Protein AF-R9T7N8-F1 (afdb_monomer_lite)

Organism: Methanomassiliicoccus intestinalis (strain Issoire-Mx1) (NCBI:txid1295009)

pLDDT: mean 78.51, std 15.09, range [36.84, 90.38]

Sequence (87 aa):
MSFEDLLLKTLKLIKDSDVPLDRKSLVSMIDCGEDNEILTNVFKYIEDERLADYFLRGYVLSPLGRDYLKRSKMFSGKQARLDFLGD

Foldseek 3Di:
DDLVVLLLLLLVVLVPDPDFAAPVNSCVVSVPPPPPPSNVVSVVCCVVVVQWDCPPRGTHGDPNVVVVNVVVVVCVVDDDDDDPPDD

Secondary structure (DSSP, 8-state):
--HHHHHHHHHHHHHH-SSPBPHHHHHHHHT--TT-HHHHHHHHHHHHTTSEEEETTEEEE-HHHHHHHHHHHHHTSS---SSSS--

Radius of gyration: 12.87 Å; chains: 1; bounding box: 34×25×32 Å

Structure (mmCIF, N/CA/C/O backbone):
data_AF-R9T7N8-F1
#
_entry.id   AF-R9T7N8-F1
#
loop_
_atom_site.group_PDB
_atom_site.id
_atom_site.type_symbol
_atom_site.label_atom_id
_atom_site.label_alt_id
_atom_site.label_comp_id
_atom_site.label_asym_id
_atom_site.label_entity_id
_atom_site.label_seq_id
_atom_site.pdbx_PDB_ins_code
_atom_site.Cartn_x
_atom_site.Cartn_y
_atom_site.Cartn_z
_atom_site.occupancy
_atom_site.B_iso_or_equiv
_atom_site.auth_seq_id
_atom_site.auth_comp_id
_atom_site.auth_asym_id
_atom_site.auth_atom_id
_atom_site.pdbx_PDB_model_num
ATOM 1 N N . MET A 1 1 ? -2.841 13.943 10.646 1.00 66.00 1 MET A N 1
ATOM 2 C CA . MET A 1 1 ? -3.247 12.939 9.639 1.00 66.00 1 MET A CA 1
ATOM 3 C C . MET A 1 1 ? -3.240 11.582 10.325 1.00 66.00 1 MET A C 1
ATOM 5 O O . MET A 1 1 ? -2.309 11.347 11.087 1.00 66.00 1 MET A O 1
ATOM 9 N N . SER A 1 2 ? -4.279 10.758 10.172 1.00 82.94 2 SER A N 1
ATOM 10 C CA . SER A 1 2 ? -4.353 9.456 10.856 1.00 82.94 2 SER A CA 1
ATOM 11 C C . SER A 1 2 ? -3.595 8.360 10.093 1.00 82.94 2 SER A C 1
ATOM 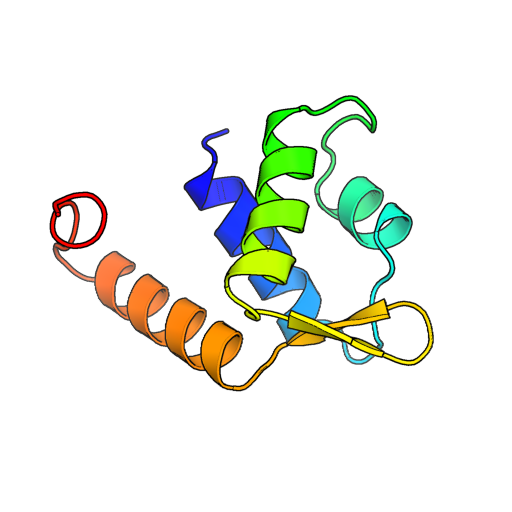13 O O . SER A 1 2 ? -3.275 8.532 8.915 1.00 82.94 2 SER A O 1
ATOM 15 N N . PHE A 1 3 ? -3.312 7.231 10.755 1.00 84.69 3 PHE A N 1
ATOM 16 C CA . PHE A 1 3 ? -2.723 6.049 10.110 1.00 84.69 3 PHE A CA 1
ATOM 17 C C . PHE A 1 3 ? -3.574 5.564 8.930 1.00 84.69 3 PHE A C 1
ATOM 19 O O . PHE A 1 3 ? -3.050 5.322 7.848 1.00 84.69 3 PHE A O 1
ATOM 26 N N . GLU A 1 4 ? -4.892 5.488 9.118 1.00 84.25 4 GLU A N 1
ATOM 27 C CA . GLU A 1 4 ? -5.831 5.022 8.095 1.00 84.25 4 GLU A CA 1
ATOM 28 C C . GLU A 1 4 ? -5.878 5.972 6.888 1.00 84.25 4 GLU A C 1
ATOM 30 O O . GLU A 1 4 ? -5.856 5.521 5.743 1.00 84.25 4 GLU A O 1
ATOM 35 N N . ASP A 1 5 ? -5.839 7.289 7.124 1.00 84.50 5 ASP A N 1
ATOM 36 C CA . ASP A 1 5 ? -5.750 8.278 6.042 1.00 84.50 5 ASP A CA 1
ATOM 37 C C . ASP A 1 5 ? -4.472 8.098 5.217 1.00 84.50 5 ASP A C 1
ATOM 39 O O . ASP A 1 5 ? -4.514 8.167 3.986 1.00 84.50 5 ASP A O 1
ATOM 43 N N . LEU A 1 6 ? -3.333 7.868 5.884 1.00 87.31 6 LEU A N 1
ATOM 44 C CA . LEU A 1 6 ? -2.050 7.636 5.220 1.00 87.31 6 LEU A CA 1
ATOM 45 C C . LEU A 1 6 ? -2.073 6.332 4.432 1.00 87.31 6 LEU A C 1
ATOM 47 O O . LEU A 1 6 ? -1.729 6.346 3.256 1.00 87.31 6 LEU A O 1
ATOM 51 N N . LEU A 1 7 ? -2.548 5.241 5.029 1.00 88.88 7 LEU A N 1
ATOM 52 C CA . LEU A 1 7 ? -2.686 3.948 4.366 1.00 88.88 7 LEU A CA 1
ATOM 53 C C . LEU A 1 7 ? -3.533 4.056 3.096 1.00 88.88 7 LEU A C 1
ATOM 55 O O . LEU A 1 7 ? -3.097 3.657 2.015 1.00 88.88 7 LEU A O 1
ATOM 59 N N . LEU A 1 8 ? -4.721 4.655 3.193 1.00 88.75 8 LEU A N 1
ATOM 60 C CA . LEU A 1 8 ? -5.610 4.825 2.047 1.00 88.75 8 LEU A CA 1
ATOM 61 C C . LEU A 1 8 ? -5.012 5.743 0.982 1.00 88.75 8 LEU A C 1
ATOM 63 O O . LEU A 1 8 ? -5.194 5.481 -0.208 1.00 88.75 8 LEU A O 1
ATOM 67 N N . LYS A 1 9 ? -4.310 6.809 1.381 1.00 88.62 9 LYS A N 1
ATOM 68 C CA . LYS A 1 9 ? -3.618 7.704 0.446 1.00 88.62 9 LYS A CA 1
ATOM 69 C C . LYS A 1 9 ? -2.498 6.958 -0.284 1.00 88.62 9 LYS A C 1
ATOM 71 O O . LYS A 1 9 ? -2.462 7.013 -1.509 1.00 88.62 9 LYS A O 1
ATOM 76 N N . THR A 1 10 ? -1.660 6.205 0.429 1.00 89.75 10 THR A N 1
ATOM 77 C CA . THR A 1 10 ? -0.572 5.396 -0.145 1.00 89.75 10 THR A CA 1
ATOM 78 C C . THR A 1 10 ? -1.104 4.355 -1.124 1.00 89.75 10 THR A C 1
ATOM 80 O O . THR A 1 10 ? -0.660 4.301 -2.267 1.00 89.75 10 THR A O 1
ATOM 83 N N . LEU A 1 11 ? -2.107 3.567 -0.727 1.00 90.06 11 LEU A N 1
ATOM 84 C CA . LEU A 1 11 ? -2.695 2.542 -1.593 1.00 90.06 11 LEU A CA 1
ATOM 85 C C . LEU A 1 11 ? -3.357 3.145 -2.839 1.00 90.06 11 LEU A C 1
ATOM 87 O O . LEU A 1 11 ? -3.267 2.564 -3.919 1.00 90.06 11 LEU A O 1
ATOM 91 N N . LYS A 1 12 ? -4.003 4.313 -2.717 1.00 90.00 12 LYS A N 1
ATOM 92 C CA . LYS A 1 12 ? -4.542 5.043 -3.875 1.00 90.00 12 LYS A CA 1
ATOM 93 C C . LYS A 1 12 ? -3.434 5.505 -4.813 1.00 90.00 12 LYS A C 1
ATOM 95 O O . LYS A 1 12 ? -3.572 5.288 -6.004 1.00 90.00 12 LYS A O 1
ATOM 100 N N . LEU A 1 13 ? -2.341 6.070 -4.299 1.00 90.19 13 LEU A N 1
ATOM 101 C CA . LEU A 1 13 ? -1.203 6.481 -5.130 1.00 90.19 13 LEU A CA 1
ATOM 102 C C . LEU A 1 13 ? -0.621 5.301 -5.911 1.00 90.19 13 LEU A C 1
ATOM 104 O O . LEU A 1 13 ? -0.409 5.415 -7.110 1.00 90.19 13 LEU A O 1
ATOM 108 N N . ILE A 1 14 ? -0.439 4.153 -5.255 1.00 89.31 14 ILE A N 1
ATOM 109 C CA . ILE A 1 14 ? 0.021 2.922 -5.914 1.00 89.31 14 ILE A CA 1
ATOM 110 C C . ILE A 1 14 ? -0.979 2.468 -6.989 1.00 89.31 14 ILE A C 1
ATOM 112 O O . ILE A 1 14 ? -0.577 1.995 -8.045 1.00 89.31 14 ILE A O 1
ATOM 116 N N . LYS A 1 15 ? -2.286 2.599 -6.733 1.00 88.50 15 LYS A N 1
ATOM 117 C CA . LYS A 1 15 ? -3.341 2.217 -7.681 1.00 88.50 15 LYS A CA 1
ATOM 118 C C . LYS A 1 15 ? -3.406 3.129 -8.909 1.00 88.50 15 LYS A C 1
ATOM 120 O O . LYS A 1 15 ? -3.624 2.636 -10.009 1.00 88.50 15 LYS A O 1
ATOM 125 N N . ASP A 1 16 ? -3.358 4.438 -8.683 1.00 87.06 16 ASP A N 1
ATOM 126 C CA . ASP A 1 16 ? -3.491 5.470 -9.714 1.00 87.06 16 ASP A CA 1
ATOM 127 C C . ASP A 1 16 ? -2.188 5.658 -10.503 1.00 87.06 16 ASP A C 1
ATOM 129 O O . ASP A 1 16 ? -2.192 6.317 -11.537 1.00 87.06 16 ASP A O 1
ATOM 133 N N . SER A 1 17 ? -1.075 5.078 -10.045 1.00 83.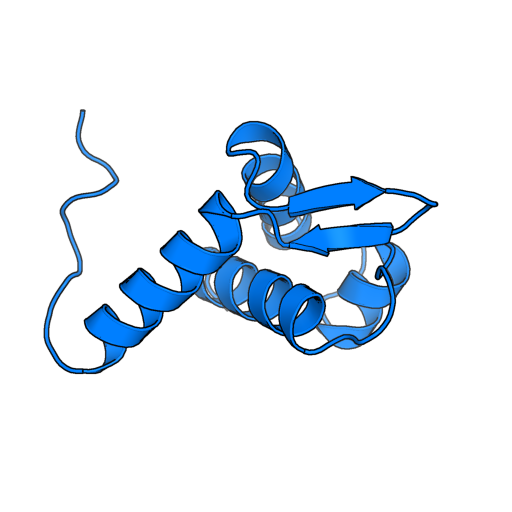44 17 SER A N 1
ATOM 134 C CA . SER A 1 17 ? 0.166 5.085 -10.804 1.00 83.44 17 SER A CA 1
ATOM 135 C C . SER A 1 17 ? 0.177 3.992 -11.867 1.00 83.44 17 SER A C 1
ATOM 137 O O . SER A 1 17 ? 0.050 2.806 -11.568 1.00 83.44 17 SER A O 1
ATOM 139 N N . ASP A 1 18 ? 0.408 4.395 -13.115 1.00 77.38 18 ASP A N 1
ATOM 140 C CA . ASP A 1 18 ? 0.682 3.481 -14.229 1.00 77.38 18 ASP A CA 1
ATOM 141 C C . ASP A 1 18 ? 2.046 2.775 -14.104 1.00 77.38 18 ASP A C 1
ATOM 143 O O . ASP A 1 18 ? 2.342 1.842 -14.853 1.00 77.38 18 ASP A O 1
ATOM 147 N N . VAL A 1 19 ? 2.893 3.215 -13.165 1.00 83.31 19 VAL A N 1
ATOM 148 C CA . VAL A 1 19 ? 4.233 2.671 -12.924 1.00 83.31 19 VAL A CA 1
ATOM 149 C C . VAL A 1 19 ? 4.394 2.222 -11.467 1.00 83.31 19 VAL A C 1
ATOM 151 O O . VAL A 1 19 ? 3.812 2.824 -10.568 1.00 83.31 19 VAL A O 1
ATOM 154 N N . PRO A 1 20 ? 5.209 1.188 -11.188 1.00 86.06 20 PRO A N 1
ATOM 155 C CA . PRO A 1 20 ? 5.546 0.828 -9.816 1.00 86.06 20 PRO A CA 1
ATOM 156 C C . PRO A 1 20 ? 6.216 2.008 -9.099 1.00 86.06 20 PRO A C 1
ATOM 158 O O . PRO A 1 20 ? 7.246 2.509 -9.553 1.00 86.06 20 PRO A O 1
ATOM 161 N N . LEU A 1 21 ? 5.651 2.437 -7.968 1.00 88.38 21 LEU A N 1
ATOM 162 C CA . LEU A 1 21 ? 6.193 3.549 -7.182 1.00 88.38 21 LEU A CA 1
ATOM 163 C C . LEU A 1 21 ? 7.089 3.030 -6.065 1.00 88.38 21 LEU A C 1
ATOM 165 O O . LEU A 1 21 ? 6.651 2.250 -5.222 1.00 88.38 21 LEU A O 1
ATOM 169 N N . ASP A 1 22 ? 8.338 3.476 -6.020 1.00 88.50 22 ASP A N 1
ATOM 170 C CA . ASP A 1 22 ? 9.229 3.165 -4.909 1.00 88.50 22 ASP A CA 1
ATOM 171 C C . ASP A 1 22 ? 8.853 3.951 -3.638 1.00 88.50 22 ASP A C 1
ATOM 173 O O . ASP A 1 22 ? 8.084 4.919 -3.659 1.00 88.50 22 ASP A O 1
ATOM 177 N N . ARG A 1 23 ? 9.424 3.542 -2.501 1.00 85.19 23 ARG A N 1
ATOM 178 C CA . ARG A 1 23 ? 9.136 4.155 -1.200 1.00 85.19 23 ARG A CA 1
ATOM 179 C C . ARG A 1 23 ? 9.448 5.655 -1.171 1.00 85.19 23 ARG A C 1
ATOM 181 O O . ARG A 1 23 ? 8.669 6.398 -0.586 1.00 85.19 23 ARG A O 1
ATOM 188 N N . LYS A 1 24 ? 10.535 6.116 -1.804 1.00 85.31 24 LYS A N 1
ATOM 189 C CA . LYS A 1 24 ? 10.895 7.545 -1.823 1.00 85.31 24 LYS A CA 1
ATOM 190 C C . LYS A 1 24 ? 9.896 8.348 -2.643 1.00 85.31 24 LYS A C 1
ATOM 192 O O . LYS A 1 24 ? 9.462 9.405 -2.194 1.00 85.31 24 LYS A O 1
ATOM 197 N N . SER A 1 25 ? 9.488 7.821 -3.796 1.00 88.19 25 SER A N 1
ATOM 198 C CA . SER A 1 25 ? 8.447 8.439 -4.622 1.00 88.19 25 SER A CA 1
ATOM 199 C C . SER A 1 25 ? 7.132 8.581 -3.851 1.00 88.19 25 SER A C 1
ATOM 201 O O . SER A 1 25 ? 6.542 9.659 -3.836 1.00 88.19 25 SER A O 1
ATOM 203 N N . LEU A 1 26 ? 6.705 7.537 -3.130 1.00 87.75 26 LEU A N 1
ATOM 204 C CA . LEU A 1 26 ? 5.494 7.587 -2.302 1.00 87.75 26 LEU A CA 1
ATOM 205 C C . LEU A 1 26 ? 5.611 8.598 -1.158 1.00 87.75 26 LEU A C 1
ATOM 207 O O . LEU A 1 26 ? 4.692 9.386 -0.957 1.00 87.75 26 LEU A O 1
ATOM 211 N N . VAL A 1 27 ? 6.737 8.622 -0.440 1.00 87.12 27 VAL A N 1
ATOM 212 C CA . VAL A 1 27 ? 6.988 9.598 0.636 1.00 87.12 27 VAL A CA 1
ATOM 213 C C . VAL A 1 27 ? 6.910 11.030 0.100 1.00 87.12 27 VAL A C 1
ATOM 215 O O . VAL A 1 27 ? 6.189 11.856 0.660 1.00 87.12 27 VAL A O 1
ATOM 218 N N . SER A 1 28 ? 7.561 11.297 -1.037 1.00 86.50 28 SER A N 1
ATOM 219 C CA . SER A 1 28 ? 7.543 12.609 -1.687 1.00 86.50 28 SER A CA 1
ATOM 220 C C . SER A 1 28 ? 6.137 13.023 -2.139 1.00 86.50 28 SER A C 1
ATOM 222 O O . SER A 1 28 ? 5.749 14.169 -1.933 1.00 86.50 28 SER A O 1
ATOM 224 N N . MET A 1 29 ? 5.337 12.104 -2.692 1.00 87.06 29 MET A N 1
ATOM 225 C CA . MET A 1 29 ? 3.960 12.391 -3.130 1.00 87.06 29 MET A CA 1
ATOM 226 C C . MET A 1 29 ? 2.971 12.568 -1.975 1.00 87.06 29 MET A C 1
ATOM 228 O O . MET A 1 29 ? 1.973 13.283 -2.093 1.00 87.06 29 MET A O 1
ATOM 232 N N . ILE A 1 30 ? 3.196 11.880 -0.857 1.00 85.31 30 ILE A N 1
ATOM 233 C CA . ILE A 1 30 ? 2.332 11.980 0.320 1.00 85.31 30 ILE A CA 1
ATOM 234 C C . ILE A 1 30 ? 2.545 13.321 1.036 1.00 85.31 30 ILE A C 1
ATOM 236 O O . ILE A 1 30 ? 1.621 13.749 1.737 1.00 85.31 30 ILE A O 1
ATOM 240 N N . ASP A 1 31 ? 3.681 13.984 0.785 1.00 79.75 31 ASP A N 1
ATOM 241 C CA . ASP A 1 31 ? 4.143 15.210 1.449 1.00 79.75 31 ASP A CA 1
ATOM 242 C C . ASP A 1 31 ? 4.160 15.043 2.974 1.00 79.75 31 ASP A C 1
ATOM 244 O O . ASP A 1 31 ? 3.708 15.870 3.763 1.00 79.75 31 ASP A O 1
ATOM 248 N N . CYS A 1 32 ? 4.610 13.864 3.397 1.00 69.62 32 CYS A N 1
ATOM 249 C CA . CYS A 1 32 ? 4.950 13.585 4.779 1.00 69.62 32 CYS A CA 1
ATOM 250 C C . CYS A 1 32 ? 6.468 13.524 4.844 1.00 69.62 32 CYS A C 1
ATOM 252 O O . CYS A 1 32 ? 7.079 12.852 4.017 1.00 69.62 32 CYS A O 1
ATOM 254 N N . GLY A 1 33 ? 7.071 14.228 5.805 1.00 69.75 33 GLY A N 1
ATOM 255 C CA . GLY A 1 33 ? 8.523 14.194 5.992 1.00 69.75 33 GLY A CA 1
ATOM 256 C C . GLY A 1 33 ? 9.058 12.758 6.048 1.00 69.75 33 GLY A C 1
ATOM 257 O O . GLY A 1 33 ? 8.354 11.853 6.504 1.00 69.75 33 GLY A O 1
ATOM 258 N N . GLU A 1 34 ? 10.291 12.551 5.576 1.00 66.38 34 GLU A N 1
ATOM 259 C CA . GLU A 1 34 ? 10.909 11.218 5.470 1.00 66.38 34 GLU A CA 1
ATOM 260 C C . GLU A 1 34 ? 10.945 10.465 6.816 1.00 66.38 34 GLU A C 1
ATOM 262 O O . GLU A 1 34 ? 10.811 9.242 6.834 1.00 66.38 34 GLU A O 1
ATOM 267 N N . ASP A 1 35 ? 10.996 11.193 7.937 1.00 69.25 35 ASP A N 1
ATOM 268 C CA . ASP A 1 35 ? 10.980 10.665 9.309 1.00 69.25 35 ASP A CA 1
ATOM 269 C C . ASP A 1 35 ? 9.571 10.441 9.895 1.00 69.25 35 ASP A C 1
ATOM 271 O O . ASP A 1 35 ? 9.386 10.364 11.112 1.00 69.25 35 ASP A O 1
ATOM 275 N N . ASN A 1 36 ? 8.532 10.351 9.062 1.00 79.19 36 ASN A N 1
ATOM 276 C CA . ASN A 1 36 ? 7.185 10.088 9.560 1.00 79.19 36 ASN A CA 1
ATOM 277 C C . ASN A 1 36 ? 7.037 8.613 9.986 1.00 79.19 36 ASN A C 1
ATOM 279 O O . ASN A 1 36 ? 6.849 7.713 9.162 1.00 79.19 36 ASN A O 1
ATOM 283 N N . GLU A 1 37 ? 7.086 8.372 11.298 1.00 84.56 37 GLU A N 1
ATOM 284 C CA . GLU A 1 37 ? 6.934 7.043 11.909 1.00 84.56 37 GLU A CA 1
ATOM 285 C C . GLU A 1 37 ? 5.623 6.354 11.495 1.00 84.56 37 GLU A C 1
ATOM 287 O O . GLU A 1 37 ? 5.606 5.159 11.199 1.00 84.56 37 GLU A O 1
ATOM 292 N N . ILE A 1 38 ? 4.531 7.115 11.368 1.00 84.81 38 ILE A N 1
ATOM 293 C CA . ILE A 1 38 ? 3.227 6.586 10.950 1.00 84.81 38 ILE A CA 1
ATOM 294 C C . ILE A 1 38 ? 3.309 6.070 9.514 1.00 84.81 38 ILE A C 1
ATOM 296 O O . ILE A 1 38 ? 2.815 4.985 9.223 1.00 84.81 38 ILE A O 1
ATOM 300 N N . LEU A 1 39 ? 3.963 6.812 8.620 1.00 85.94 39 LEU A N 1
ATOM 301 C CA . LEU A 1 39 ? 4.140 6.392 7.234 1.00 85.94 39 LEU A CA 1
ATOM 302 C C . LEU A 1 39 ? 5.027 5.140 7.130 1.00 85.94 39 LEU A C 1
ATOM 304 O O . LEU A 1 39 ? 4.754 4.250 6.327 1.00 85.94 39 LEU A O 1
ATOM 308 N N . THR A 1 40 ? 6.049 5.028 7.979 1.00 87.62 40 THR A N 1
ATOM 309 C CA . THR A 1 40 ? 6.858 3.806 8.087 1.00 87.62 40 THR A CA 1
ATOM 310 C C . THR A 1 40 ? 6.025 2.609 8.540 1.00 87.62 40 THR A C 1
ATOM 312 O O . THR A 1 40 ? 6.108 1.547 7.922 1.00 87.62 40 THR A O 1
ATOM 315 N N . ASN A 1 41 ? 5.169 2.788 9.547 1.00 89.88 41 ASN A N 1
ATOM 316 C CA . ASN A 1 41 ? 4.237 1.752 9.988 1.00 89.88 41 ASN A CA 1
ATOM 317 C C . ASN A 1 41 ? 3.224 1.389 8.893 1.00 89.88 41 ASN A C 1
ATOM 319 O O . ASN A 1 41 ? 2.870 0.223 8.759 1.00 89.88 41 ASN A O 1
ATOM 323 N N . VAL A 1 42 ? 2.790 2.356 8.078 1.00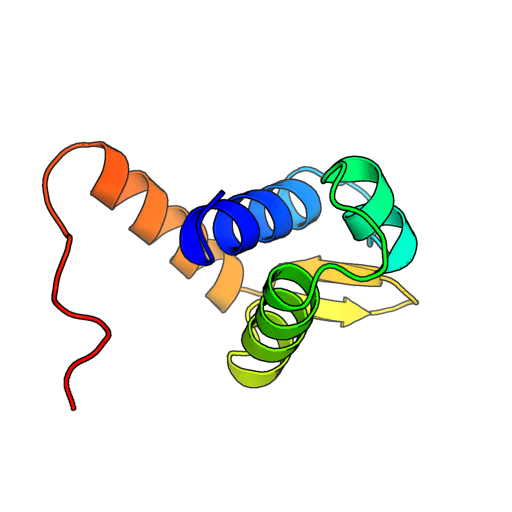 90.06 42 VAL A N 1
ATOM 324 C CA . VAL A 1 42 ? 1.908 2.111 6.926 1.00 90.06 42 VAL A CA 1
ATOM 325 C C . VAL A 1 42 ? 2.589 1.226 5.889 1.00 90.06 42 VAL A C 1
ATOM 327 O O . VAL A 1 42 ? 1.974 0.267 5.435 1.00 90.06 42 VAL A O 1
ATOM 330 N N . PHE A 1 43 ? 3.844 1.502 5.522 1.00 88.06 43 PHE A N 1
ATOM 331 C CA . PHE A 1 43 ? 4.572 0.640 4.585 1.00 88.06 43 PHE A CA 1
ATOM 332 C C . PHE A 1 43 ? 4.714 -0.778 5.124 1.00 88.06 43 PHE A C 1
ATOM 334 O O . PHE A 1 43 ? 4.399 -1.726 4.414 1.00 88.06 43 PHE A O 1
ATOM 341 N N . LYS A 1 44 ? 5.085 -0.910 6.400 1.00 90.06 44 LYS A N 1
ATOM 342 C CA . LYS A 1 44 ? 5.187 -2.214 7.049 1.00 90.06 44 LYS A CA 1
ATOM 343 C C . LYS A 1 44 ? 3.850 -2.959 7.045 1.00 90.06 44 LYS A C 1
ATOM 345 O O . LYS A 1 44 ? 3.813 -4.127 6.697 1.00 90.06 44 LYS A O 1
ATOM 350 N N . TYR A 1 45 ? 2.749 -2.277 7.355 1.00 90.38 45 TYR A N 1
ATOM 351 C CA . TYR A 1 45 ? 1.412 -2.869 7.309 1.00 90.38 45 TYR A CA 1
ATOM 352 C C . TYR A 1 45 ? 1.021 -3.315 5.895 1.00 90.38 45 TYR A C 1
ATOM 354 O O . TYR A 1 45 ? 0.461 -4.389 5.721 1.00 90.38 45 TYR A O 1
ATOM 362 N N . ILE A 1 46 ? 1.343 -2.521 4.868 1.00 89.31 46 ILE A N 1
ATOM 363 C CA . ILE A 1 46 ? 1.112 -2.888 3.463 1.00 89.31 46 ILE A CA 1
ATOM 364 C C . ILE A 1 46 ? 1.876 -4.167 3.092 1.00 89.31 46 ILE A C 1
ATOM 366 O O . ILE A 1 46 ? 1.328 -4.998 2.366 1.00 89.31 46 ILE A O 1
ATOM 370 N N . GLU A 1 47 ? 3.113 -4.314 3.569 1.00 88.44 47 GLU A N 1
ATOM 371 C CA . GLU A 1 47 ? 3.952 -5.495 3.342 1.00 88.44 47 GLU A CA 1
ATOM 372 C C . GLU A 1 47 ? 3.449 -6.717 4.131 1.00 88.44 47 GLU A C 1
ATOM 374 O O . GLU A 1 47 ? 3.252 -7.777 3.535 1.00 88.44 47 GLU A O 1
ATOM 379 N N . ASP A 1 48 ? 3.176 -6.557 5.430 1.00 89.69 48 ASP A N 1
ATOM 380 C CA . ASP A 1 48 ? 2.704 -7.620 6.331 1.00 89.69 48 ASP A CA 1
ATOM 381 C C . ASP A 1 48 ? 1.349 -8.186 5.864 1.00 89.69 48 ASP A C 1
ATOM 383 O O . ASP A 1 48 ? 1.185 -9.399 5.724 1.00 89.69 48 ASP A O 1
ATOM 387 N N . GLU A 1 49 ? 0.402 -7.310 5.517 1.00 88.75 49 GLU A N 1
ATOM 388 C CA . GLU A 1 49 ? -0.928 -7.685 5.012 1.00 88.75 49 GLU A CA 1
ATOM 389 C C . GLU A 1 49 ? -0.935 -8.003 3.509 1.00 88.75 49 GLU A C 1
ATOM 391 O O . GLU A 1 49 ? -1.977 -8.324 2.928 1.00 88.75 49 GLU A O 1
ATOM 396 N N . ARG A 1 50 ? 0.224 -7.897 2.845 1.00 89.81 50 ARG A N 1
ATOM 397 C CA . ARG A 1 50 ? 0.397 -8.150 1.408 1.00 89.81 50 ARG A CA 1
ATOM 398 C C . ARG A 1 50 ? -0.591 -7.356 0.548 1.00 89.81 50 ARG A C 1
ATOM 400 O O . ARG A 1 50 ? -1.117 -7.858 -0.450 1.00 89.81 50 ARG A O 1
ATOM 407 N N . LEU A 1 51 ? -0.867 -6.107 0.926 1.00 89.00 51 LEU A N 1
ATOM 408 C CA . LEU A 1 51 ? -1.766 -5.198 0.199 1.00 89.00 51 LEU A CA 1
ATOM 409 C C . LEU A 1 51 ? -1.115 -4.658 -1.079 1.00 89.00 51 LEU A C 1
ATOM 411 O O . LEU A 1 51 ? -1.807 -4.330 -2.045 1.00 89.00 51 LEU A O 1
ATOM 415 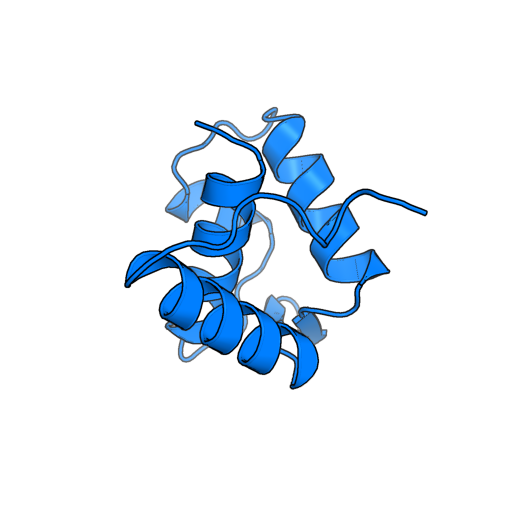N N . ALA A 1 52 ? 0.211 -4.589 -1.110 1.00 88.75 52 ALA A N 1
ATOM 416 C CA . ALA A 1 52 ? 0.979 -4.308 -2.310 1.00 88.75 52 ALA A CA 1
ATOM 417 C C . ALA A 1 52 ? 2.213 -5.208 -2.350 1.00 88.75 52 ALA A C 1
ATOM 419 O O . ALA A 1 52 ? 2.829 -5.478 -1.323 1.00 88.75 52 ALA A O 1
ATOM 420 N N . ASP A 1 53 ? 2.570 -5.652 -3.547 1.00 87.12 53 ASP A N 1
ATOM 421 C CA . ASP A 1 53 ? 3.786 -6.409 -3.799 1.00 87.12 53 ASP A CA 1
ATOM 422 C C . ASP A 1 53 ? 4.877 -5.451 -4.282 1.00 87.12 53 ASP A C 1
ATOM 424 O O . ASP A 1 53 ? 4.635 -4.584 -5.126 1.00 87.12 53 ASP A O 1
ATOM 428 N N . TYR A 1 54 ? 6.093 -5.607 -3.766 1.00 82.88 54 TYR A N 1
ATOM 429 C CA . TYR A 1 54 ? 7.241 -4.839 -4.237 1.00 82.88 54 TYR A CA 1
ATOM 430 C C . TYR A 1 54 ? 7.866 -5.538 -5.453 1.00 82.88 54 TYR A C 1
ATOM 432 O O . TYR A 1 54 ? 8.587 -6.529 -5.320 1.00 82.88 54 TYR A O 1
ATOM 440 N N . PHE A 1 55 ? 7.576 -5.040 -6.656 1.00 76.25 55 PHE A N 1
ATOM 441 C CA . PHE A 1 55 ? 8.012 -5.614 -7.930 1.00 76.25 55 PHE A CA 1
ATOM 442 C C . PHE A 1 55 ? 8.815 -4.601 -8.754 1.00 76.25 55 PHE A C 1
ATOM 444 O O . PHE A 1 55 ? 8.450 -3.433 -8.848 1.00 76.25 55 PHE A O 1
ATOM 451 N N . LEU A 1 56 ? 9.930 -5.038 -9.357 1.00 67.94 56 LEU A N 1
ATOM 452 C CA . LEU A 1 56 ? 10.792 -4.209 -10.223 1.00 67.94 56 LEU A CA 1
ATOM 453 C C . LEU A 1 56 ? 11.134 -2.819 -9.644 1.00 67.94 56 LEU A C 1
ATOM 455 O O . LEU A 1 56 ? 11.203 -1.836 -10.374 1.00 67.94 56 LEU A O 1
ATOM 459 N N . ARG A 1 57 ? 11.425 -2.764 -8.336 1.00 75.12 57 ARG A N 1
ATOM 460 C CA . ARG A 1 57 ? 11.771 -1.548 -7.572 1.00 75.12 57 ARG A CA 1
ATOM 461 C C . ARG A 1 57 ? 10.611 -0.596 -7.256 1.00 75.12 57 ARG A C 1
ATOM 463 O O . ARG A 1 57 ? 10.876 0.546 -6.904 1.00 75.12 57 ARG A O 1
ATOM 470 N N . GLY A 1 58 ? 9.361 -1.044 -7.304 1.00 85.00 58 GLY A N 1
ATOM 471 C CA . GLY A 1 58 ? 8.239 -0.248 -6.813 1.00 85.00 58 GLY A CA 1
ATOM 472 C C . GLY A 1 58 ? 7.094 -1.096 -6.283 1.00 85.00 58 GLY A C 1
ATOM 473 O O . GLY A 1 58 ? 7.019 -2.298 -6.524 1.00 85.00 58 GLY A O 1
ATOM 474 N N . TYR A 1 59 ? 6.199 -0.466 -5.539 1.00 87.75 59 TYR A N 1
ATOM 475 C CA . TYR A 1 59 ? 4.978 -1.092 -5.066 1.00 87.75 59 TYR A CA 1
ATOM 476 C C . TYR A 1 59 ? 3.969 -1.193 -6.203 1.00 87.75 59 TYR A C 1
ATOM 478 O O . TYR A 1 59 ? 3.726 -0.228 -6.929 1.00 87.75 59 TYR A O 1
ATOM 486 N N . VAL A 1 60 ? 3.359 -2.366 -6.317 1.00 87.50 60 VAL A N 1
ATOM 487 C CA . VAL A 1 60 ? 2.239 -2.660 -7.204 1.00 87.50 60 VAL A CA 1
ATOM 488 C C . VAL A 1 6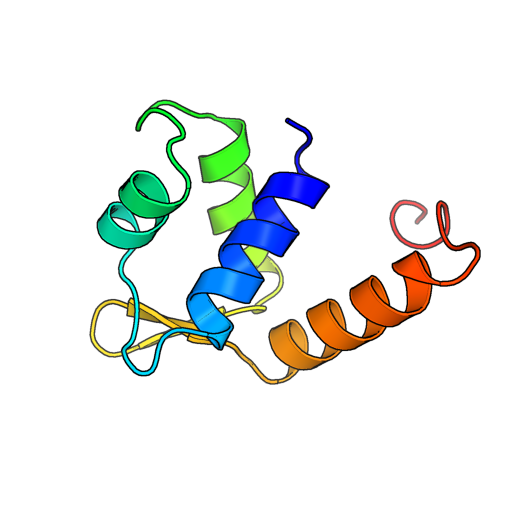0 ? 1.100 -3.191 -6.352 1.00 87.50 60 VAL A C 1
ATOM 490 O O . VAL A 1 60 ? 1.291 -4.057 -5.502 1.00 87.50 60 VAL A O 1
ATOM 493 N N . LEU A 1 61 ? -0.105 -2.672 -6.566 1.00 88.81 61 LEU A N 1
ATOM 494 C CA . LEU A 1 61 ? -1.247 -3.032 -5.738 1.00 88.81 61 LEU A CA 1
ATOM 495 C C . LEU A 1 61 ? -1.643 -4.505 -5.939 1.00 88.81 61 LEU A C 1
ATOM 497 O O . LEU A 1 61 ? -1.944 -4.938 -7.059 1.00 88.81 61 LEU A O 1
ATOM 501 N N . SER A 1 62 ? -1.717 -5.262 -4.846 1.00 89.56 62 SER A N 1
ATOM 502 C CA . SER A 1 62 ? -2.129 -6.663 -4.886 1.00 89.56 62 SER A CA 1
ATOM 503 C C . SER A 1 62 ? -3.656 -6.779 -5.053 1.00 89.56 62 SER A C 1
ATOM 505 O O . SER A 1 62 ? -4.397 -5.794 -4.912 1.00 89.56 62 SER A O 1
ATOM 507 N N . PRO A 1 63 ? -4.195 -7.968 -5.380 1.00 88.25 63 PRO A N 1
ATOM 508 C CA . PRO A 1 63 ? -5.639 -8.206 -5.329 1.00 88.25 63 PRO A CA 1
ATOM 509 C C . PRO A 1 63 ? -6.252 -7.856 -3.962 1.00 88.25 63 PRO A C 1
ATOM 511 O O . PRO A 1 63 ? -7.319 -7.245 -3.922 1.00 88.25 63 PRO A O 1
ATOM 514 N N . LEU A 1 64 ? -5.544 -8.143 -2.861 1.00 88.06 64 LEU A N 1
ATOM 515 C CA . LEU A 1 64 ? -5.987 -7.818 -1.501 1.00 88.06 64 LEU A CA 1
ATOM 516 C C . LEU A 1 64 ? -6.030 -6.306 -1.266 1.00 88.06 64 LEU A C 1
ATOM 518 O O . LEU A 1 64 ? -7.030 -5.801 -0.763 1.00 88.06 64 LEU A O 1
ATOM 522 N N . GLY A 1 65 ? -5.014 -5.556 -1.706 1.00 89.06 65 GLY A N 1
ATOM 523 C CA . GLY A 1 65 ? -5.025 -4.091 -1.618 1.00 89.06 65 GLY A CA 1
ATOM 524 C C . GLY A 1 65 ? -6.136 -3.448 -2.451 1.00 89.06 65 GLY A C 1
ATOM 525 O O . GLY A 1 65 ? -6.742 -2.457 -2.035 1.00 89.06 65 GLY A O 1
ATOM 526 N N . ARG A 1 66 ? -6.466 -4.033 -3.611 1.00 87.12 66 ARG A N 1
ATOM 527 C CA . ARG A 1 66 ? -7.613 -3.605 -4.431 1.00 87.12 66 ARG A CA 1
ATOM 528 C C . ARG A 1 66 ? -8.939 -3.824 -3.716 1.00 87.12 66 ARG A C 1
ATOM 530 O O . ARG A 1 66 ? -9.773 -2.915 -3.716 1.00 87.12 66 ARG A O 1
ATOM 537 N N . ASP A 1 67 ? -9.123 -4.988 -3.104 1.00 88.00 67 ASP A N 1
ATOM 538 C CA . ASP A 1 67 ? -10.320 -5.280 -2.317 1.00 88.00 67 ASP A CA 1
ATOM 539 C C . ASP A 1 67 ? -10.404 -4.413 -1.062 1.00 88.00 67 ASP A C 1
ATOM 541 O O . ASP A 1 67 ? -11.483 -3.900 -0.763 1.00 88.00 67 ASP A O 1
ATOM 545 N N . TYR A 1 68 ? -9.283 -4.164 -0.385 1.00 87.75 68 TYR A N 1
ATOM 546 C CA . TYR A 1 68 ? -9.205 -3.244 0.748 1.00 87.75 68 TYR A CA 1
ATOM 547 C C . TYR A 1 68 ? -9.691 -1.848 0.344 1.00 87.75 68 TYR A C 1
ATOM 549 O O . TYR A 1 68 ? -10.665 -1.348 0.901 1.00 87.75 68 TYR A O 1
ATOM 557 N N . LEU A 1 69 ? -9.127 -1.260 -0.719 1.00 86.31 69 LEU A N 1
ATOM 558 C CA . LEU A 1 69 ? -9.568 0.042 -1.235 1.00 86.31 69 LEU A CA 1
ATOM 559 C C . LEU A 1 69 ? -11.049 0.060 -1.636 1.00 86.31 69 LEU A C 1
ATOM 561 O O . LEU A 1 69 ? -11.725 1.077 -1.461 1.00 86.31 69 LEU A O 1
ATOM 565 N N . LYS A 1 70 ? -11.561 -1.036 -2.204 1.00 84.25 70 LYS A N 1
ATOM 566 C CA . LYS A 1 70 ? -12.971 -1.159 -2.591 1.00 84.25 70 LYS A CA 1
ATOM 567 C C . LYS A 1 70 ? -13.882 -1.171 -1.362 1.00 84.25 70 LYS A C 1
ATOM 569 O O . LYS A 1 70 ? -14.879 -0.449 -1.357 1.00 84.25 70 LYS A O 1
ATOM 574 N N . ARG A 1 71 ? -13.520 -1.921 -0.317 1.00 78.62 71 ARG A N 1
ATOM 575 C CA . ARG A 1 71 ? -14.244 -1.972 0.963 1.00 78.62 71 ARG A CA 1
ATOM 576 C C . ARG A 1 71 ? -14.185 -0.627 1.684 1.00 78.62 71 ARG A C 1
ATOM 578 O O . ARG A 1 71 ? -15.230 -0.099 2.046 1.00 78.62 71 ARG A O 1
ATOM 585 N N . SER A 1 72 ? -13.017 0.006 1.769 1.00 72.69 72 SER A N 1
ATOM 586 C CA . SER A 1 72 ? -12.866 1.336 2.377 1.00 72.69 72 SER A CA 1
ATOM 587 C C . SER A 1 72 ? -13.650 2.425 1.633 1.00 72.69 72 SER A C 1
ATOM 589 O O . SER A 1 72 ? -14.213 3.318 2.262 1.00 72.69 72 SER A O 1
ATOM 591 N N . LYS A 1 73 ? -13.774 2.345 0.297 1.00 61.03 73 LYS A N 1
ATOM 592 C CA . LYS A 1 73 ? -14.676 3.229 -0.470 1.00 61.03 73 LYS A CA 1
ATOM 59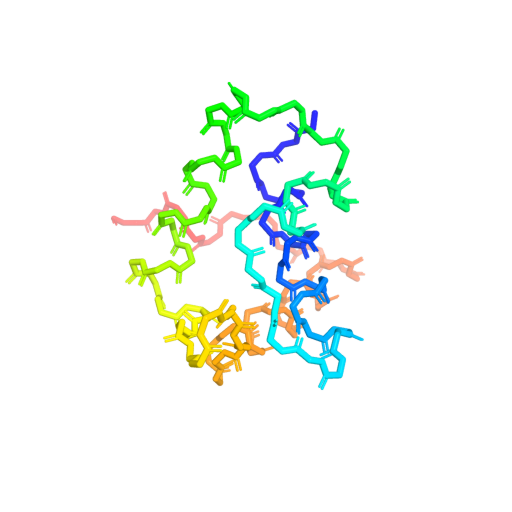3 C C . LYS A 1 73 ? -16.153 2.982 -0.156 1.00 61.03 73 LYS A C 1
ATOM 595 O O . LYS A 1 73 ? -16.917 3.942 -0.113 1.00 61.03 73 LYS A O 1
ATOM 600 N N . MET A 1 74 ? -16.549 1.732 0.078 1.00 51.03 74 MET A N 1
ATOM 601 C CA . MET A 1 74 ? -17.902 1.382 0.526 1.00 51.03 74 MET A CA 1
ATOM 602 C C . MET A 1 74 ? -18.210 1.972 1.913 1.00 51.03 74 MET A C 1
ATOM 604 O O . MET A 1 74 ? -19.313 2.467 2.134 1.00 51.03 74 MET A O 1
ATOM 608 N N . PHE A 1 75 ? -17.218 2.037 2.805 1.00 49.03 75 PHE A N 1
ATOM 609 C CA . PHE A 1 75 ? -17.370 2.605 4.150 1.00 49.03 75 PHE A CA 1
ATOM 610 C C . PHE A 1 75 ? -17.408 4.138 4.207 1.00 49.03 75 PHE A C 1
ATOM 612 O O . PHE A 1 75 ? -17.952 4.699 5.157 1.00 49.03 75 PHE A O 1
ATOM 619 N N . SER A 1 76 ? -16.953 4.827 3.156 1.00 45.88 76 SER A N 1
ATOM 620 C CA . SER A 1 76 ? -17.121 6.282 3.010 1.00 45.88 76 SER A CA 1
ATOM 621 C C . SER A 1 76 ? -18.560 6.703 2.657 1.00 45.88 76 SER A C 1
ATOM 623 O O . SER A 1 76 ? -18.842 7.901 2.629 1.00 45.88 76 SER A O 1
ATOM 625 N N . GLY A 1 77 ? -19.464 5.756 2.367 1.00 44.41 77 GLY A N 1
ATOM 626 C CA . GLY A 1 77 ? -20.858 6.030 1.989 1.00 44.41 77 GLY A CA 1
ATOM 627 C C . GLY A 1 77 ? -21.885 5.932 3.124 1.00 44.41 77 GLY A C 1
ATOM 628 O O . GLY A 1 77 ? -22.942 6.548 3.025 1.00 44.41 77 GLY A O 1
ATOM 629 N N . LYS A 1 78 ? -21.602 5.166 4.183 1.00 48.09 78 LYS A N 1
ATOM 630 C CA . LYS A 1 78 ? -22.386 5.027 5.426 1.00 48.09 78 LYS A CA 1
ATOM 631 C C . LYS A 1 78 ? -21.717 3.920 6.247 1.00 48.09 78 LYS A C 1
ATOM 633 O O . LYS A 1 78 ? -21.680 2.787 5.794 1.00 48.09 78 LYS A O 1
ATOM 638 N N . GLN A 1 79 ? -21.226 4.257 7.437 1.00 45.84 79 GLN A N 1
ATOM 639 C CA . GLN A 1 79 ? -21.000 3.325 8.548 1.00 45.84 79 GLN A CA 1
ATOM 640 C C . GLN A 1 79 ? -20.212 2.023 8.237 1.00 45.84 79 GLN A C 1
ATOM 642 O O . GLN A 1 79 ? -20.803 0.971 8.040 1.00 45.84 79 GLN A O 1
ATOM 647 N N . ALA A 1 80 ? -18.882 2.041 8.349 1.00 46.75 80 ALA A N 1
ATOM 648 C CA . ALA A 1 80 ? -18.237 1.068 9.243 1.00 46.75 80 ALA A CA 1
ATOM 649 C C . ALA A 1 80 ? -16.936 1.633 9.798 1.00 46.75 80 ALA A C 1
ATOM 651 O O . ALA A 1 80 ? -15.856 1.531 9.227 1.00 46.75 80 ALA A O 1
ATOM 652 N N . ARG A 1 81 ? -17.078 2.249 10.963 1.00 50.19 81 ARG A N 1
ATOM 653 C CA . ARG A 1 81 ? -16.079 2.125 12.012 1.00 50.19 81 ARG A CA 1
ATOM 654 C C . ARG A 1 81 ? -16.508 0.912 12.836 1.00 50.19 81 ARG A C 1
ATOM 656 O O . ARG A 1 81 ? -17.685 0.887 13.182 1.00 50.19 81 ARG A O 1
ATOM 663 N N . LEU A 1 82 ? -15.569 0.013 13.151 1.00 47.25 82 LEU A N 1
ATOM 664 C CA . LEU A 1 82 ? -15.518 -0.851 14.354 1.00 47.25 82 LEU A CA 1
ATOM 665 C C . LEU A 1 82 ? -15.402 -2.385 14.228 1.00 47.25 82 LEU A C 1
ATOM 667 O O . LEU A 1 82 ? -15.306 -3.002 15.277 1.00 47.25 82 LEU A O 1
ATOM 671 N N . ASP A 1 83 ? -15.258 -3.012 13.056 1.00 47.91 83 ASP A N 1
ATOM 672 C CA . ASP A 1 83 ? -15.130 -4.494 13.016 1.00 47.91 83 ASP A CA 1
ATOM 673 C C . ASP A 1 83 ? -13.731 -5.056 12.687 1.00 47.91 83 ASP A C 1
ATOM 675 O O . ASP A 1 83 ? -13.586 -6.263 12.547 1.00 47.91 83 ASP A O 1
ATOM 679 N N . PHE A 1 84 ? -12.682 -4.232 12.554 1.00 49.53 84 PHE A N 1
ATOM 680 C CA . PHE A 1 84 ? -11.360 -4.728 12.104 1.00 49.53 84 PHE A CA 1
ATOM 681 C C . PHE A 1 84 ? -10.221 -4.665 13.135 1.00 49.53 84 PHE A C 1
ATOM 683 O O . PHE A 1 84 ? -9.080 -4.952 12.790 1.00 49.53 84 PHE A O 1
ATOM 690 N N . LEU A 1 85 ? -10.502 -4.303 14.392 1.00 48.81 85 LEU A N 1
ATOM 691 C CA . LEU A 1 85 ? -9.501 -4.246 15.476 1.00 48.81 85 LEU A CA 1
ATOM 692 C C . LEU A 1 85 ? -9.946 -4.998 16.745 1.00 48.81 85 LEU A C 1
ATOM 694 O O . LEU A 1 85 ? -9.577 -4.618 17.853 1.00 48.81 85 LEU A O 1
ATOM 698 N N . GLY A 1 86 ? -10.751 -6.048 16.589 1.00 50.19 86 GLY A N 1
ATOM 699 C CA . GLY A 1 86 ? -11.163 -6.914 17.691 1.00 50.19 86 GLY A CA 1
ATOM 700 C C . GLY A 1 86 ? -11.217 -8.373 17.263 1.00 50.19 86 GLY A C 1
ATOM 701 O O . GLY A 1 86 ? -12.275 -8.829 16.846 1.00 50.19 86 GLY A O 1
ATOM 702 N N . ASP A 1 87 ? -10.069 -9.049 17.309 1.00 36.84 87 ASP A N 1
ATOM 703 C CA . ASP A 1 87 ? -9.834 -10.233 18.156 1.00 36.84 87 ASP A CA 1
ATOM 704 C C . ASP A 1 87 ? -8.317 -10.440 18.322 1.00 36.84 87 ASP A C 1
ATOM 706 O O . ASP A 1 87 ? -7.597 -10.378 17.296 1.00 36.84 87 ASP A O 1
#